Protein AF-A0A8D9B3U9-F1 (afdb_monomer_lite)

Structure (mmCIF, N/CA/C/O backbone):
data_AF-A0A8D9B3U9-F1
#
_entry.id   AF-A0A8D9B3U9-F1
#
loop_
_atom_site.group_PDB
_atom_site.id
_atom_site.type_symbol
_atom_site.label_atom_id
_atom_site.label_alt_id
_atom_site.label_comp_id
_atom_site.label_asym_id
_atom_site.label_entity_id
_atom_site.label_seq_id
_atom_site.pdbx_PDB_ins_code
_atom_site.Cartn_x
_atom_site.Cartn_y
_atom_site.Cartn_z
_atom_site.occupancy
_atom_site.B_iso_or_equiv
_atom_site.auth_seq_id
_atom_site.auth_comp_id
_atom_site.auth_asym_id
_atom_site.auth_atom_id
_atom_site.pdbx_PDB_model_num
ATOM 1 N N . MET A 1 1 ? 4.814 -30.589 93.649 1.00 54.88 1 MET A N 1
ATOM 2 C CA . MET A 1 1 ? 5.229 -30.894 92.267 1.00 54.88 1 MET A CA 1
ATOM 3 C C . MET A 1 1 ? 3.946 -31.074 91.483 1.00 54.88 1 MET A C 1
ATOM 5 O O . MET A 1 1 ? 3.444 -32.181 91.460 1.00 54.88 1 MET A O 1
ATOM 9 N N . ASP A 1 2 ? 3.404 -29.992 90.926 1.00 50.91 2 ASP A N 1
ATOM 10 C CA . ASP A 1 2 ? 2.323 -30.037 89.938 1.00 50.91 2 ASP A CA 1
ATOM 11 C C . ASP A 1 2 ? 2.730 -29.070 88.827 1.00 50.91 2 ASP A C 1
ATOM 13 O O . ASP A 1 2 ? 2.844 -27.862 89.032 1.00 50.91 2 ASP A O 1
ATOM 17 N N . THR A 1 3 ? 3.083 -29.631 87.677 1.00 52.62 3 THR A N 1
ATOM 18 C CA . THR A 1 3 ? 3.464 -28.905 86.466 1.00 52.62 3 THR A CA 1
ATOM 19 C C . THR A 1 3 ? 2.245 -28.179 85.906 1.00 52.62 3 THR A C 1
ATOM 21 O O . THR A 1 3 ? 1.350 -28.814 85.352 1.00 52.62 3 THR A O 1
ATOM 24 N N . GLN A 1 4 ? 2.216 -26.848 86.017 1.00 50.84 4 GLN A N 1
ATOM 25 C CA . GLN A 1 4 ? 1.339 -26.026 85.186 1.00 50.84 4 GLN A CA 1
ATOM 26 C C . GLN A 1 4 ? 1.828 -26.098 83.735 1.00 50.84 4 GLN A C 1
ATOM 28 O O . GLN A 1 4 ? 2.984 -25.801 83.438 1.00 50.84 4 GLN A O 1
ATOM 33 N N . ALA A 1 5 ? 0.941 -26.529 82.841 1.00 49.16 5 ALA A N 1
ATOM 34 C CA . ALA A 1 5 ? 1.159 -26.499 81.406 1.00 49.16 5 ALA A CA 1
ATOM 35 C C . ALA A 1 5 ? 1.261 -25.037 80.939 1.00 49.16 5 ALA A C 1
ATOM 37 O O . ALA A 1 5 ? 0.291 -24.285 81.019 1.00 49.16 5 ALA A O 1
ATOM 38 N N . ASN A 1 6 ? 2.438 -24.641 80.454 1.00 46.88 6 ASN A N 1
ATOM 39 C CA . ASN A 1 6 ? 2.626 -23.393 79.724 1.00 46.88 6 ASN A CA 1
ATOM 40 C C . ASN A 1 6 ? 1.873 -23.493 78.390 1.00 46.88 6 ASN A C 1
ATOM 42 O O . ASN A 1 6 ? 2.350 -24.132 77.455 1.00 46.88 6 ASN A O 1
ATOM 46 N N . THR A 1 7 ? 0.704 -22.865 78.285 1.00 56.44 7 THR A N 1
ATOM 47 C CA . THR A 1 7 ? 0.122 -22.525 76.983 1.00 56.44 7 THR A CA 1
ATOM 48 C C . THR A 1 7 ? 0.938 -21.389 76.384 1.00 56.44 7 THR A C 1
ATOM 50 O O . THR A 1 7 ? 0.799 -20.226 76.765 1.00 56.44 7 THR A O 1
ATOM 53 N N . GLU A 1 8 ? 1.834 -21.762 75.476 1.00 54.69 8 GLU A N 1
ATOM 54 C CA . GLU A 1 8 ? 2.467 -20.879 74.503 1.00 54.69 8 GLU A CA 1
ATOM 55 C C . GLU A 1 8 ? 1.394 -20.001 73.832 1.00 54.69 8 GLU A C 1
ATOM 57 O O . GLU A 1 8 ? 0.321 -20.480 73.465 1.00 54.69 8 GLU A O 1
ATOM 62 N N . GLY A 1 9 ? 1.654 -18.694 73.753 1.00 43.84 9 GLY A N 1
ATOM 63 C CA . GLY A 1 9 ? 0.662 -17.674 73.422 1.00 43.84 9 GLY A CA 1
ATOM 64 C C . GLY A 1 9 ? -0.058 -17.907 72.093 1.00 43.84 9 GLY A C 1
ATOM 65 O O . GLY A 1 9 ? 0.554 -17.921 71.026 1.00 43.84 9 GLY A O 1
ATOM 66 N N . GLU A 1 10 ? -1.384 -18.017 72.162 1.00 60.88 10 GLU A N 1
ATOM 67 C CA . GLU A 1 10 ? -2.267 -17.976 71.002 1.00 60.88 10 GLU A CA 1
ATOM 68 C C 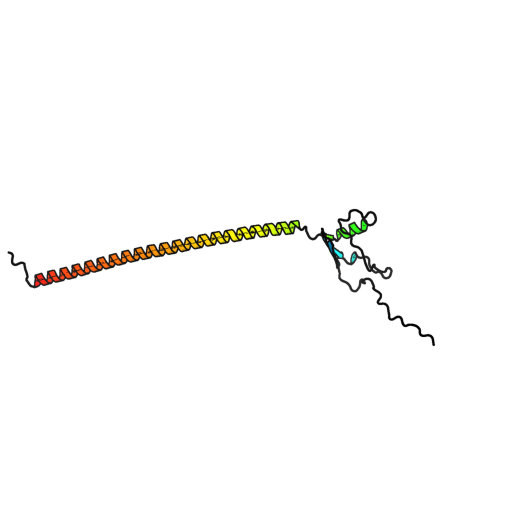. GLU A 1 10 ? -2.064 -16.655 70.240 1.00 60.88 10 GLU A C 1
ATOM 70 O O . GLU A 1 10 ? -2.298 -15.561 70.764 1.00 60.88 10 GLU A O 1
ATOM 75 N N . ASN A 1 11 ? -1.638 -16.748 68.978 1.00 64.88 11 ASN A N 1
ATOM 76 C CA . ASN A 1 11 ? -1.598 -15.614 68.057 1.00 64.88 11 ASN A CA 1
ATOM 77 C C . ASN A 1 11 ? -3.034 -15.143 67.763 1.00 64.88 11 ASN A C 1
ATOM 79 O O . ASN A 1 11 ? -3.674 -15.593 66.812 1.00 64.88 11 ASN A O 1
ATOM 83 N N . ASN A 1 12 ? -3.553 -14.239 68.594 1.00 69.38 12 ASN A N 1
ATOM 84 C CA . ASN A 1 12 ? -4.893 -13.680 68.446 1.00 69.38 12 ASN A CA 1
ATOM 85 C C . ASN A 1 12 ? -4.990 -12.799 67.189 1.00 69.38 12 ASN A C 1
ATOM 87 O O . ASN A 1 12 ? -4.369 -11.738 67.109 1.00 69.38 12 ASN A O 1
ATOM 91 N N . ILE A 1 13 ? -5.806 -13.213 66.214 1.00 64.75 13 ILE A N 1
ATOM 92 C CA . ILE A 1 13 ? -6.092 -12.436 64.998 1.00 64.75 13 ILE A CA 1
ATOM 93 C C . ILE A 1 13 ? -6.880 -11.176 65.388 1.00 64.75 13 ILE A C 1
ATOM 95 O O . ILE A 1 13 ? -8.021 -11.268 65.839 1.00 64.75 13 ILE A O 1
ATOM 99 N N . GLN A 1 14 ? -6.291 -9.994 65.190 1.00 66.62 14 GLN A N 1
ATOM 100 C CA . GLN A 1 14 ? -6.932 -8.699 65.444 1.00 66.62 14 GLN A CA 1
ATOM 101 C C . GLN A 1 14 ? -7.390 -8.037 64.130 1.00 66.62 14 GLN A C 1
ATOM 103 O O . GLN A 1 14 ? -6.689 -8.138 63.120 1.00 66.62 14 GLN A O 1
ATOM 108 N N . PRO A 1 15 ? -8.550 -7.351 64.107 1.00 70.12 15 PRO A N 1
ATOM 109 C CA . PRO A 1 15 ? -8.965 -6.542 62.963 1.00 70.12 15 PRO A CA 1
ATOM 110 C C . PRO A 1 15 ? -8.017 -5.349 62.773 1.00 70.12 15 PRO A C 1
ATOM 112 O O . PRO A 1 15 ? -7.417 -4.852 63.726 1.00 70.12 15 PRO A O 1
ATOM 115 N N . SER A 1 16 ? -7.896 -4.859 61.541 1.00 66.50 16 SER A N 1
ATOM 116 C CA . SER A 1 16 ? -6.953 -3.789 61.217 1.00 66.50 16 SER A CA 1
ATOM 117 C C . SER A 1 16 ? -7.300 -2.457 61.887 1.00 66.50 16 SER A C 1
ATOM 119 O O . SER A 1 16 ? -8.419 -1.953 61.755 1.00 66.50 16 SER A O 1
ATOM 121 N N . SER A 1 17 ? -6.314 -1.857 62.563 1.00 65.06 17 SER A N 1
ATOM 122 C CA . SER A 1 17 ? -6.451 -0.588 63.284 1.00 65.06 17 SER A CA 1
ATOM 123 C C . SER A 1 17 ? -6.363 0.633 62.364 1.00 65.06 17 SER A C 1
ATOM 125 O O . SER A 1 17 ? -5.778 0.594 61.281 1.00 65.06 17 SER A O 1
ATOM 127 N N . ASP A 1 18 ? -6.931 1.753 62.816 1.00 60.81 18 ASP A N 1
ATOM 128 C CA . ASP A 1 18 ? -6.983 3.014 62.060 1.00 60.81 18 ASP A CA 1
ATOM 129 C C . ASP A 1 18 ? -5.619 3.688 61.845 1.00 60.81 18 ASP A C 1
ATOM 131 O O . ASP A 1 18 ? -5.516 4.616 61.048 1.00 60.81 18 ASP A O 1
ATOM 135 N N . THR A 1 19 ? -4.570 3.222 62.523 1.00 59.94 19 THR A N 1
ATOM 136 C CA . THR A 1 19 ? -3.251 3.865 62.532 1.00 59.94 19 THR A CA 1
ATOM 137 C C . THR A 1 19 ? -2.273 3.318 61.494 1.00 59.94 19 THR A C 1
ATOM 139 O O . THR A 1 19 ? -1.282 3.987 61.229 1.00 59.94 19 THR A O 1
ATOM 142 N N . ASN A 1 20 ? -2.524 2.137 60.910 1.00 56.31 20 ASN A N 1
ATOM 143 C CA . ASN A 1 20 ? -1.500 1.395 60.158 1.00 56.31 20 ASN A CA 1
ATOM 144 C C . ASN A 1 20 ? -1.919 0.876 58.770 1.00 56.31 20 ASN A C 1
ATOM 146 O O . ASN A 1 20 ? -1.188 0.071 58.200 1.00 56.31 20 ASN A O 1
ATOM 150 N N . ASP A 1 21 ? -3.041 1.318 58.189 1.00 55.53 21 ASP A N 1
ATOM 151 C CA . ASP A 1 21 ? -3.567 0.672 56.978 1.00 55.53 21 ASP A CA 1
ATOM 152 C C . ASP A 1 21 ? -3.991 1.605 55.836 1.00 55.53 21 ASP A C 1
ATOM 154 O O . ASP A 1 21 ? -4.423 2.741 56.035 1.00 55.53 21 ASP A O 1
ATOM 158 N N . LYS A 1 22 ? -3.872 1.065 54.615 1.00 58.97 22 LYS A N 1
ATOM 159 C CA . LYS A 1 22 ? -4.149 1.694 53.311 1.00 58.97 22 LYS A CA 1
ATOM 160 C C . LYS A 1 22 ? -5.432 2.545 53.326 1.00 58.97 22 LYS A C 1
ATOM 162 O O . LYS A 1 22 ? -6.461 2.140 53.863 1.00 58.97 22 LYS A O 1
ATOM 167 N N . THR A 1 23 ? -5.394 3.701 52.654 1.00 66.00 23 THR A N 1
ATOM 168 C CA . THR A 1 23 ? -6.494 4.693 52.595 1.00 66.00 23 THR A CA 1
ATOM 169 C C . THR A 1 23 ? -7.812 4.136 52.036 1.00 66.00 23 THR A C 1
ATOM 171 O O . THR A 1 23 ? -8.894 4.661 52.321 1.00 66.00 23 THR A O 1
ATOM 174 N N . THR A 1 24 ? -7.739 3.051 51.262 1.00 68.44 24 THR A N 1
ATOM 175 C CA . THR A 1 24 ? -8.868 2.380 50.610 1.00 68.44 24 THR A CA 1
ATOM 176 C C . THR A 1 24 ? -8.748 0.860 50.742 1.00 68.44 24 THR A C 1
ATOM 178 O O . THR A 1 24 ? -7.669 0.286 50.593 1.00 68.44 24 THR A O 1
ATOM 181 N N . SER A 1 25 ? -9.873 0.195 51.014 1.00 70.44 25 SER A N 1
ATOM 182 C CA . SER A 1 25 ? -9.987 -1.265 50.981 1.00 70.44 25 SER A CA 1
ATOM 183 C C . SER A 1 25 ? -10.586 -1.681 49.644 1.00 70.44 25 SER A C 1
ATOM 185 O O . SER A 1 25 ? -11.689 -1.254 49.292 1.00 70.44 25 SER A O 1
ATOM 187 N N . THR A 1 26 ? -9.839 -2.494 48.899 1.00 75.25 26 THR A N 1
ATOM 188 C CA . THR A 1 26 ? -10.230 -2.976 47.574 1.00 75.25 26 THR A CA 1
ATOM 189 C C . THR A 1 26 ? -10.509 -4.469 47.631 1.00 75.25 26 THR A C 1
ATOM 191 O O . THR A 1 26 ? -9.655 -5.240 48.067 1.00 75.25 26 THR A O 1
ATOM 194 N N . ILE A 1 27 ? -11.692 -4.882 47.178 1.00 73.56 27 ILE A N 1
ATOM 195 C CA . ILE A 1 27 ? -12.107 -6.285 47.150 1.00 73.56 27 ILE A CA 1
ATOM 196 C C . ILE A 1 27 ? -12.531 -6.644 45.730 1.00 73.56 27 ILE A C 1
ATOM 198 O O . ILE A 1 27 ? -13.465 -6.058 45.182 1.00 73.56 27 ILE A O 1
ATOM 202 N N . TRP A 1 28 ? -11.850 -7.626 45.147 1.00 73.31 28 TRP A N 1
ATOM 203 C CA . TRP A 1 28 ? -12.163 -8.155 43.824 1.00 73.31 28 TRP A CA 1
ATOM 204 C C . TRP A 1 28 ? -13.263 -9.206 43.929 1.00 73.31 28 TRP A C 1
ATOM 206 O O . TRP A 1 28 ? -13.159 -10.141 44.721 1.00 73.31 28 TRP A O 1
ATOM 216 N N . ASN A 1 29 ? -14.308 -9.060 43.121 1.00 70.44 29 ASN A N 1
ATOM 217 C CA . ASN A 1 29 ? -15.357 -10.055 42.976 1.00 70.44 29 ASN A CA 1
ATOM 218 C C . ASN A 1 29 ? -15.327 -10.606 41.548 1.00 70.44 29 ASN A C 1
ATOM 220 O O . ASN A 1 29 ? -15.483 -9.859 40.579 1.00 70.44 29 ASN A O 1
ATOM 224 N N . ARG A 1 30 ? -15.108 -11.916 41.424 1.00 64.81 30 ARG A N 1
ATOM 225 C CA . ARG A 1 30 ? -15.139 -12.637 40.151 1.00 64.81 30 ARG A CA 1
ATOM 226 C C . ARG A 1 30 ? -16.132 -13.782 40.279 1.00 64.81 30 ARG A C 1
ATOM 228 O O . ARG A 1 30 ? -15.795 -14.846 40.789 1.00 64.81 30 ARG A O 1
ATOM 235 N N . SER A 1 31 ? -17.357 -13.545 39.829 1.00 63.03 31 SER A N 1
ATOM 236 C CA . SER A 1 31 ? -18.358 -14.586 39.614 1.00 63.03 31 SER A CA 1
ATOM 237 C C . SER A 1 31 ? -18.383 -14.955 38.125 1.00 63.03 31 SER A C 1
ATOM 239 O O . SER A 1 31 ? -17.928 -14.180 37.283 1.00 63.03 31 SER A O 1
ATOM 241 N N . GLY A 1 32 ? -18.918 -16.128 37.773 1.00 56.28 32 GLY A N 1
ATOM 242 C CA . GLY A 1 32 ? -19.005 -16.578 36.374 1.00 56.28 32 GLY A CA 1
ATOM 243 C C . GLY A 1 32 ? -19.769 -15.632 35.433 1.00 56.28 32 GLY A C 1
ATOM 244 O O . GLY A 1 32 ? -19.621 -15.748 34.223 1.00 56.28 32 GLY A O 1
ATOM 245 N N . TYR A 1 33 ? -20.542 -14.680 35.971 1.00 53.53 33 TYR A N 1
ATOM 246 C CA . TYR A 1 33 ? -21.368 -13.743 35.200 1.00 53.53 33 TYR A CA 1
ATOM 247 C C . TYR A 1 33 ? -21.029 -12.266 35.451 1.00 53.53 33 TYR A C 1
ATOM 249 O O . TYR A 1 33 ? -21.436 -11.400 34.676 1.00 53.53 33 TYR A O 1
ATOM 257 N N . THR A 1 34 ? -20.286 -11.954 36.517 1.00 59.41 34 THR A N 1
ATOM 258 C CA . THR A 1 34 ? -19.944 -10.583 36.911 1.00 59.41 34 THR A CA 1
ATOM 259 C C . THR A 1 34 ? -18.498 -10.512 37.404 1.00 59.41 34 THR A C 1
ATOM 261 O O . THR A 1 34 ? -18.094 -11.189 38.350 1.00 59.41 34 THR A O 1
ATOM 264 N N . SER A 1 35 ? -17.701 -9.658 36.767 1.00 64.56 35 SER A N 1
ATOM 265 C CA . SER A 1 35 ? -16.409 -9.216 37.290 1.00 64.56 35 SER A CA 1
ATOM 266 C C . SER A 1 35 ? -16.528 -7.766 37.732 1.00 64.56 35 SER A C 1
ATOM 268 O O . SER A 1 35 ? -16.963 -6.905 36.965 1.00 64.56 35 SER A O 1
ATOM 270 N N . GLY A 1 36 ? -16.146 -7.484 38.969 1.00 68.31 36 GLY A N 1
ATOM 271 C CA . GLY A 1 36 ? -16.195 -6.133 39.501 1.00 68.31 36 GLY A CA 1
ATOM 272 C C . GLY A 1 36 ? -15.345 -5.973 40.744 1.00 68.31 36 GLY A C 1
ATOM 273 O O . GLY A 1 36 ? -14.803 -6.932 41.295 1.00 68.31 36 GLY A O 1
ATOM 274 N N . MET A 1 37 ? -15.217 -4.731 41.173 1.00 77.50 37 MET A N 1
ATOM 275 C CA . MET A 1 37 ? -14.364 -4.360 42.287 1.00 77.50 37 MET A CA 1
ATOM 276 C C . MET A 1 37 ? -15.154 -3.485 43.249 1.00 77.50 37 MET A C 1
ATOM 278 O O . MET A 1 37 ? -15.753 -2.495 42.842 1.00 77.50 37 MET A O 1
ATOM 282 N N . PHE A 1 38 ? -15.137 -3.834 44.532 1.00 72.31 38 PHE A N 1
ATOM 283 C CA . PHE A 1 38 ? -15.608 -2.946 45.586 1.00 72.31 38 PHE A CA 1
ATOM 284 C C . PHE A 1 38 ? -14.429 -2.119 46.078 1.00 72.31 38 PHE A C 1
ATOM 286 O O . PHE A 1 38 ? -13.467 -2.682 46.602 1.00 72.31 38 PHE A O 1
ATOM 293 N N . SER A 1 39 ? -14.506 -0.799 45.929 1.00 76.81 39 SER A N 1
ATOM 294 C CA . SER A 1 39 ? -13.516 0.125 46.483 1.00 76.81 39 SER A CA 1
ATOM 295 C C . SER A 1 39 ? -14.174 0.975 47.559 1.00 76.81 39 SER A C 1
ATOM 297 O O . SER A 1 39 ? -14.976 1.862 47.266 1.00 76.81 39 SER A O 1
ATOM 299 N N . LYS A 1 40 ? -13.873 0.670 48.825 1.00 71.69 40 LYS A N 1
ATOM 300 C CA . LYS A 1 40 ? -14.431 1.393 49.972 1.00 71.69 40 LYS A CA 1
ATOM 301 C C . LYS A 1 40 ? -13.353 2.260 50.619 1.00 71.69 40 LYS A C 1
ATOM 303 O O . LYS A 1 40 ? -12.329 1.719 51.052 1.00 71.69 40 LYS A O 1
ATOM 308 N N . PRO A 1 41 ? -13.559 3.584 50.738 1.00 70.25 41 PRO A N 1
ATOM 309 C CA . PRO A 1 41 ? -12.656 4.424 51.512 1.00 70.25 41 PRO A CA 1
ATOM 310 C C . PRO A 1 41 ? -12.731 4.032 52.988 1.00 70.25 41 PRO A C 1
ATOM 312 O O . PRO A 1 41 ? -13.810 3.720 53.501 1.00 70.25 41 PRO A O 1
ATOM 315 N N . ARG A 1 42 ? -11.592 4.062 53.691 1.00 69.56 42 ARG A N 1
ATOM 316 C CA . ARG A 1 42 ? -11.527 3.621 55.093 1.00 69.56 42 ARG A CA 1
ATOM 317 C C . ARG A 1 42 ? -12.456 4.424 56.013 1.00 69.56 42 ARG A C 1
ATOM 319 O O . ARG A 1 42 ? -13.002 3.864 56.950 1.00 69.56 42 ARG A O 1
ATOM 326 N N . SER A 1 43 ? -12.760 5.679 55.674 1.00 66.75 43 SER A N 1
ATOM 327 C CA . SER A 1 43 ? -13.752 6.517 56.372 1.00 66.75 43 SER A CA 1
ATOM 328 C C . SER A 1 43 ? -15.180 5.946 56.395 1.00 66.75 43 SER A C 1
ATOM 330 O O . SER A 1 43 ? -15.981 6.345 57.240 1.00 66.75 43 SER A O 1
ATOM 332 N N . LYS A 1 44 ? -15.511 5.027 55.477 1.00 67.62 44 LYS A N 1
ATOM 333 C CA . LYS A 1 44 ? -16.814 4.346 55.378 1.00 67.62 44 LYS A CA 1
ATOM 334 C C . LYS A 1 44 ? -16.811 2.949 56.012 1.00 67.62 44 LYS A C 1
ATOM 336 O O . LYS A 1 44 ? -17.877 2.361 56.181 1.00 67.62 44 LYS A O 1
ATOM 341 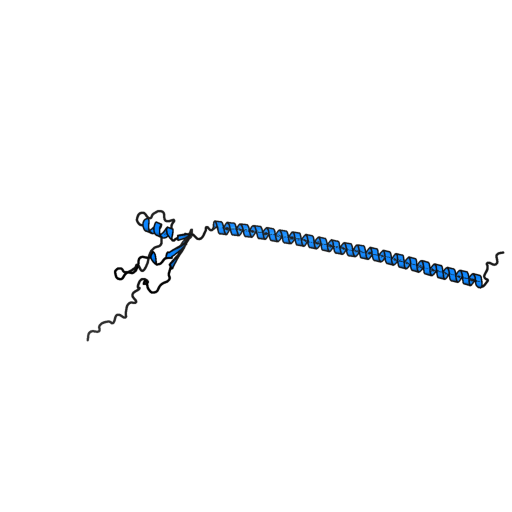N N . LEU A 1 45 ? -15.643 2.416 56.377 1.00 65.25 45 LEU A N 1
ATOM 342 C CA . LEU A 1 45 ? -15.514 1.217 57.202 1.00 65.25 45 LEU A CA 1
ATOM 343 C C . LEU A 1 45 ? -15.586 1.690 58.658 1.00 65.25 45 LEU A C 1
ATOM 345 O O . LEU A 1 45 ? -14.744 2.464 59.095 1.00 65.25 45 LEU A O 1
ATOM 349 N N . LEU A 1 46 ? -16.647 1.331 59.382 1.00 59.78 46 LEU A N 1
ATOM 350 C CA . LEU A 1 46 ? -16.877 1.834 60.740 1.00 59.78 46 LEU A CA 1
ATOM 351 C C . LEU A 1 46 ? -15.638 1.632 61.627 1.00 59.78 46 LEU A C 1
ATOM 353 O O . LEU A 1 46 ? -15.058 0.547 61.669 1.00 59.78 46 LEU A O 1
ATOM 357 N N . ARG A 1 47 ? -15.259 2.727 62.292 1.00 55.16 47 ARG A N 1
ATOM 358 C CA . ARG A 1 47 ? -14.016 2.920 63.046 1.00 55.16 47 ARG A CA 1
ATOM 359 C C . ARG A 1 47 ? -13.871 1.845 64.115 1.00 55.16 47 ARG A C 1
ATOM 361 O O . ARG A 1 47 ? -14.791 1.652 64.909 1.00 55.16 47 ARG A O 1
ATOM 368 N N . THR A 1 48 ? -12.700 1.226 64.207 1.00 51.75 48 THR A N 1
ATOM 369 C CA . THR A 1 48 ? -12.273 0.609 65.466 1.00 51.75 48 THR A CA 1
ATOM 370 C C . THR A 1 48 ? -12.033 1.746 66.458 1.00 51.75 48 THR A C 1
ATOM 372 O O . THR A 1 48 ? -10.935 2.287 66.548 1.00 51.75 48 THR A O 1
ATOM 375 N N . SER A 1 49 ? -13.078 2.202 67.147 1.00 52.38 49 SER A N 1
ATOM 376 C CA . SER A 1 49 ? -12.927 3.156 68.244 1.00 52.38 49 SER A CA 1
ATOM 377 C C . SER A 1 49 ? -12.431 2.420 69.488 1.00 52.38 49 SER A C 1
ATOM 379 O O . SER A 1 49 ? -12.647 1.220 69.640 1.00 52.38 49 SER A O 1
ATOM 381 N N . ARG A 1 50 ? -11.871 3.152 70.458 1.00 54.59 50 ARG A N 1
ATOM 382 C CA . ARG A 1 50 ? -11.599 2.637 71.819 1.00 54.59 50 ARG A CA 1
ATOM 383 C C . ARG A 1 50 ? -12.807 1.936 72.481 1.00 54.59 50 ARG A C 1
ATOM 385 O O . ARG A 1 50 ? -12.622 1.263 73.484 1.00 54.59 50 ARG A O 1
ATOM 392 N N . SER A 1 51 ? -14.018 2.109 71.940 1.00 55.72 51 SER A N 1
ATOM 393 C CA . SER A 1 51 ? -15.286 1.571 72.438 1.00 55.72 51 SER A CA 1
ATOM 394 C C . SER A 1 51 ? -15.886 0.420 71.613 1.00 55.72 51 SER A C 1
ATOM 396 O O . SER A 1 51 ? -16.922 -0.103 72.015 1.00 55.72 51 SER A O 1
ATOM 398 N N . SER A 1 52 ? -15.298 0.010 70.479 1.00 64.12 52 SER A N 1
ATOM 399 C CA . SER A 1 52 ? -15.825 -1.125 69.702 1.00 64.12 52 SER A CA 1
ATOM 400 C C . SER A 1 52 ? -14.758 -1.848 68.875 1.00 64.12 52 SER A C 1
ATOM 402 O O . SER A 1 52 ? -13.979 -1.234 68.145 1.00 64.12 52 SER A O 1
ATOM 404 N N . VAL A 1 53 ? -14.739 -3.180 68.983 1.00 65.00 53 VAL A N 1
ATOM 405 C CA . VAL A 1 53 ? -13.865 -4.052 68.187 1.00 65.00 53 VAL A CA 1
ATOM 406 C C . VAL A 1 53 ? -14.467 -4.210 66.788 1.00 65.00 53 VAL A C 1
ATOM 408 O O . VAL A 1 53 ? -15.644 -4.543 66.639 1.00 65.00 53 VAL A O 1
ATOM 411 N N . GLY A 1 54 ? -13.666 -3.948 65.753 1.00 65.75 54 GLY A N 1
ATOM 412 C CA . GLY A 1 54 ? -14.070 -4.098 64.352 1.00 65.75 54 GLY A CA 1
ATOM 413 C C . GLY A 1 54 ? -14.346 -5.557 63.973 1.00 65.75 54 GLY A C 1
ATOM 414 O O . GLY A 1 54 ? -13.967 -6.488 64.679 1.00 65.75 54 GLY A O 1
ATOM 415 N N . LYS A 1 55 ? -15.003 -5.782 62.829 1.00 70.38 55 LYS A N 1
ATOM 416 C CA . LYS A 1 55 ? -15.256 -7.145 62.333 1.00 70.38 55 LYS A CA 1
ATOM 417 C C . LYS A 1 55 ? -14.042 -7.658 61.544 1.00 70.38 55 LYS A C 1
ATOM 419 O O . LYS A 1 55 ? -13.666 -6.997 60.578 1.00 70.38 55 LYS A O 1
ATOM 424 N N . PRO A 1 56 ? -13.484 -8.840 61.870 1.00 65.56 56 PRO A N 1
ATOM 425 C CA . PRO A 1 56 ? -12.346 -9.407 61.140 1.00 65.56 56 PRO A CA 1
ATOM 426 C C . PRO A 1 56 ? -12.723 -9.915 59.738 1.00 65.56 56 PRO A C 1
ATOM 428 O O . PRO A 1 56 ? -11.871 -10.001 58.862 1.00 65.56 56 PRO A O 1
ATOM 431 N N . ALA A 1 57 ? -14.003 -10.220 59.497 1.00 69.44 57 ALA A N 1
ATOM 432 C CA . ALA A 1 57 ? -14.509 -10.646 58.197 1.00 69.44 57 ALA A CA 1
ATOM 433 C C . ALA A 1 57 ? -15.876 -10.016 57.895 1.00 69.44 57 ALA A C 1
ATOM 435 O O . ALA A 1 57 ? -16.706 -9.807 58.785 1.00 69.44 57 ALA A O 1
ATOM 436 N N . SER A 1 58 ? -16.135 -9.744 56.616 1.00 71.62 58 SER A N 1
ATOM 437 C CA . SER A 1 58 ? -17.448 -9.313 56.132 1.00 71.62 58 SER A CA 1
ATOM 438 C C . SER A 1 58 ? -17.782 -9.988 54.804 1.00 71.62 58 SER A C 1
ATOM 440 O O . SER A 1 58 ? -16.901 -10.248 53.988 1.00 71.62 58 SER A O 1
ATOM 442 N N . ARG A 1 59 ? -19.066 -10.296 54.592 1.00 71.12 59 ARG A N 1
ATOM 443 C CA . ARG A 1 59 ? -19.560 -10.842 53.323 1.00 71.12 59 ARG A CA 1
ATOM 444 C C . ARG A 1 59 ? -19.944 -9.688 52.399 1.00 71.12 59 ARG A C 1
ATOM 446 O O . ARG A 1 59 ? -20.793 -8.875 52.768 1.00 71.12 59 ARG A O 1
ATOM 453 N N . ASN A 1 60 ? -19.345 -9.644 51.211 1.00 68.88 60 ASN A N 1
ATOM 454 C CA . ASN A 1 60 ? -19.801 -8.775 50.127 1.00 68.88 60 ASN A CA 1
ATOM 455 C C . ASN A 1 60 ? -20.840 -9.529 49.297 1.00 68.88 60 ASN A C 1
ATOM 457 O O . ASN A 1 60 ? -20.653 -10.708 48.987 1.00 68.88 60 ASN A O 1
ATOM 461 N N . TYR A 1 61 ? -21.954 -8.872 49.007 1.00 68.94 61 TYR A N 1
ATOM 462 C CA . TYR A 1 61 ? -23.042 -9.424 48.215 1.00 68.94 61 TYR A CA 1
ATOM 463 C C . TYR A 1 61 ? -22.903 -8.931 46.779 1.00 68.94 61 TYR A C 1
ATOM 465 O O . TYR A 1 61 ? -22.539 -7.782 46.541 1.00 68.94 61 TYR A O 1
ATOM 473 N N . ASP A 1 62 ? -23.167 -9.816 45.821 1.00 65.19 62 ASP A N 1
ATOM 474 C CA . ASP A 1 62 ? -23.283 -9.408 44.426 1.00 65.19 62 ASP A CA 1
ATOM 475 C C . ASP A 1 62 ? -24.533 -8.530 44.276 1.00 65.19 62 ASP A C 1
ATOM 477 O O . ASP A 1 62 ? -25.610 -8.898 44.752 1.00 65.19 62 ASP A O 1
ATOM 481 N N . VAL A 1 63 ? -24.388 -7.397 43.595 1.00 62.53 63 VAL A N 1
ATOM 482 C CA . VAL A 1 63 ? -25.453 -6.448 43.234 1.00 62.53 63 VAL A CA 1
ATOM 483 C C . VAL A 1 63 ? -26.643 -7.157 42.563 1.00 62.53 63 VAL A C 1
ATOM 485 O O . VAL A 1 63 ? -27.785 -6.727 42.673 1.00 62.53 63 VAL A O 1
ATOM 488 N N . GLN A 1 64 ? -26.420 -8.306 41.913 1.00 62.97 64 GLN A N 1
ATOM 489 C CA . GLN A 1 64 ? -27.487 -9.081 41.266 1.00 62.97 64 GLN A CA 1
ATOM 490 C C . GLN A 1 64 ? -28.252 -10.053 42.184 1.00 62.97 64 GLN A C 1
ATOM 492 O O . GLN A 1 64 ? -29.146 -10.768 41.722 1.00 62.97 64 GLN A O 1
ATOM 497 N N . SER A 1 65 ? -27.940 -10.112 43.481 1.00 63.94 65 SER A N 1
ATOM 498 C CA . SER A 1 65 ? -28.597 -11.033 44.416 1.00 63.94 65 SER A CA 1
ATOM 499 C C . SER A 1 65 ? -29.996 -10.544 44.838 1.00 63.94 65 SER A C 1
ATOM 501 O O . SER A 1 65 ? -30.182 -9.858 45.837 1.00 63.94 65 SER A O 1
ATOM 503 N N . LYS A 1 66 ? -31.022 -10.945 44.074 1.00 59.50 66 LYS A N 1
ATOM 504 C CA . LYS A 1 66 ? -32.414 -10.451 44.189 1.00 59.50 66 LYS A CA 1
ATOM 505 C C . LYS A 1 66 ? -33.194 -10.861 45.459 1.00 59.50 66 LYS A C 1
ATOM 507 O O . LYS A 1 66 ? -34.276 -10.333 45.683 1.00 59.50 66 LYS A O 1
ATOM 512 N N . ASN A 1 67 ? -32.665 -11.744 46.315 1.00 61.56 67 ASN A N 1
ATOM 513 C CA . ASN A 1 67 ? -33.405 -12.348 47.443 1.00 61.56 67 ASN A CA 1
ATOM 514 C C . ASN A 1 67 ? -32.832 -12.006 48.837 1.00 61.56 67 ASN A C 1
ATOM 516 O O . ASN A 1 67 ? -32.685 -12.882 49.690 1.00 61.56 67 ASN A O 1
ATOM 520 N N . LEU A 1 68 ? -32.490 -10.740 49.101 1.00 63.62 68 LEU A N 1
ATOM 521 C CA . LEU A 1 68 ? -31.907 -10.302 50.382 1.00 63.62 68 LEU A CA 1
ATOM 522 C C . LEU A 1 68 ? -32.849 -9.392 51.192 1.00 63.62 68 LEU A C 1
ATOM 524 O O . LEU A 1 68 ? -32.531 -8.237 51.465 1.00 63.62 68 LEU A O 1
ATOM 528 N N . SER A 1 69 ? -33.996 -9.913 51.645 1.00 59.22 69 SER A N 1
ATOM 529 C CA . SER A 1 69 ? -34.993 -9.111 52.387 1.00 59.22 69 SER A CA 1
ATOM 530 C C . SER A 1 69 ? -34.496 -8.548 53.728 1.00 59.22 69 SER A C 1
ATOM 532 O O . SER A 1 69 ? -34.974 -7.509 54.164 1.00 59.22 69 SER A O 1
ATOM 534 N N . LYS A 1 70 ? -33.507 -9.187 54.373 1.00 58.22 70 LYS A N 1
ATOM 535 C CA . LYS A 1 70 ? -32.945 -8.755 55.673 1.00 58.22 70 LYS A CA 1
ATOM 536 C C . LYS A 1 70 ? -31.629 -7.971 55.569 1.00 58.22 70 LYS A C 1
ATOM 538 O O . LYS A 1 70 ? -31.007 -7.702 56.592 1.00 58.22 70 LYS A O 1
ATOM 543 N N . LYS A 1 71 ? -31.141 -7.686 54.354 1.00 67.50 71 LYS A N 1
ATOM 544 C CA . LYS A 1 71 ? -29.806 -7.086 54.122 1.00 67.50 71 LYS A CA 1
ATOM 545 C C . LYS A 1 71 ? -29.787 -6.046 52.996 1.00 67.50 71 LYS A C 1
ATOM 547 O O . LYS A 1 71 ? -28.720 -5.763 52.457 1.00 67.50 71 LYS A O 1
ATOM 552 N N . LYS A 1 72 ? -30.951 -5.481 52.664 1.00 66.12 72 LYS A N 1
ATOM 553 C CA . LYS A 1 72 ? -31.119 -4.491 51.593 1.00 66.12 72 LYS A CA 1
ATOM 554 C C . LYS A 1 72 ? -30.219 -3.266 51.798 1.00 66.12 72 LYS A C 1
ATOM 556 O O . LYS A 1 72 ? -29.477 -2.918 50.892 1.00 66.12 72 LYS A O 1
ATOM 561 N N . ASP A 1 73 ? -30.163 -2.738 53.018 1.00 68.75 73 ASP A N 1
ATOM 562 C CA . ASP A 1 73 ? -29.344 -1.563 53.357 1.00 68.75 73 ASP A CA 1
ATOM 563 C C . ASP A 1 73 ? -27.836 -1.820 53.174 1.00 68.75 73 ASP A C 1
ATOM 565 O O . ASP A 1 73 ? -27.068 -0.934 52.803 1.00 68.75 73 ASP A O 1
ATOM 569 N N . VAL A 1 74 ? -27.390 -3.062 53.408 1.00 69.81 74 VAL A N 1
ATOM 570 C CA . VAL A 1 74 ? -25.987 -3.463 53.213 1.00 69.81 74 VAL A CA 1
ATOM 571 C C . VAL A 1 74 ? -25.662 -3.613 51.730 1.00 69.81 74 VAL A C 1
ATOM 573 O O . VAL A 1 74 ? -24.549 -3.280 51.329 1.00 69.81 74 VAL A O 1
ATOM 576 N N . LEU A 1 75 ? -26.610 -4.112 50.932 1.00 69.56 75 LEU A N 1
ATOM 577 C CA . LEU A 1 75 ? -26.477 -4.219 49.480 1.00 69.56 75 LEU A CA 1
ATOM 578 C C . LEU A 1 75 ? -26.406 -2.825 48.847 1.00 69.56 75 LEU A C 1
ATOM 580 O O . LEU A 1 75 ? -25.469 -2.554 48.110 1.00 69.56 75 LEU A O 1
ATOM 584 N N . GLU A 1 76 ? -27.317 -1.925 49.213 1.00 69.75 76 GLU A N 1
ATOM 585 C CA . GLU A 1 76 ? -27.375 -0.553 48.695 1.00 69.75 76 GLU A CA 1
ATOM 586 C C . GLU A 1 76 ? -26.086 0.225 49.004 1.00 69.75 76 GLU A C 1
ATOM 588 O O . GLU A 1 76 ? -25.501 0.873 48.135 1.00 69.75 76 GLU A O 1
ATOM 593 N N . LEU A 1 77 ? -25.556 0.079 50.222 1.00 68.31 77 LEU A N 1
ATOM 594 C CA . LEU A 1 77 ? -24.277 0.683 50.599 1.00 68.31 77 LEU A CA 1
ATOM 595 C C . LEU A 1 77 ? -23.072 0.022 49.902 1.00 68.31 77 LEU A C 1
ATOM 597 O O . LEU A 1 77 ? -22.034 0.653 49.714 1.00 68.31 77 LEU A O 1
ATOM 601 N N . GLN A 1 78 ? -23.171 -1.255 49.529 1.00 71.56 78 GLN A N 1
ATOM 602 C CA . GLN A 1 78 ? -22.139 -1.953 48.756 1.00 71.56 78 GLN A CA 1
ATOM 603 C C . GLN A 1 78 ? -22.178 -1.577 47.269 1.00 71.56 78 GLN A C 1
ATOM 605 O O . GLN A 1 78 ? -21.114 -1.402 46.677 1.00 71.56 78 GLN A O 1
ATOM 610 N N . GLU A 1 79 ? -23.367 -1.391 46.698 1.00 69.25 79 GLU A N 1
ATOM 611 C CA . GLU A 1 79 ? -23.603 -0.962 45.316 1.00 69.25 79 GLU A CA 1
ATOM 612 C C . GLU A 1 79 ? -22.969 0.393 45.009 1.00 69.25 79 GLU A C 1
ATOM 614 O O . GLU A 1 79 ? -22.292 0.528 43.994 1.00 69.25 79 GLU A O 1
ATOM 619 N N . GLN A 1 80 ? -23.087 1.367 45.918 1.00 70.56 80 GLN A N 1
ATOM 620 C CA . GLN A 1 80 ? -22.472 2.697 45.764 1.00 70.56 80 GLN A CA 1
ATOM 621 C C . GLN A 1 80 ? -20.947 2.654 45.576 1.00 70.56 80 GLN A C 1
ATOM 623 O O . GLN A 1 80 ? -20.350 3.588 45.044 1.00 70.56 80 GLN A O 1
ATOM 628 N N . HIS A 1 81 ? -20.309 1.577 46.032 1.00 68.88 81 HIS A N 1
ATOM 629 C CA . HIS A 1 81 ? -18.863 1.378 45.980 1.00 68.88 81 HIS A CA 1
ATOM 630 C C . HIS A 1 81 ? -18.446 0.272 45.002 1.00 68.88 81 HIS A C 1
ATOM 632 O O . HIS A 1 81 ? -17.264 -0.078 44.946 1.00 68.88 81 HIS A O 1
ATOM 638 N N . PHE A 1 82 ? -19.398 -0.292 44.255 1.00 69.50 82 PHE A N 1
ATOM 639 C CA . PHE A 1 82 ? -19.153 -1.333 43.270 1.00 69.50 82 PHE A CA 1
ATOM 640 C C . PHE A 1 82 ? -18.851 -0.720 41.903 1.00 69.50 82 PHE A C 1
ATOM 642 O O . PHE A 1 82 ? -19.710 -0.130 41.253 1.00 69.50 82 PHE A O 1
ATOM 649 N N . LEU A 1 83 ? -17.622 -0.912 41.435 1.00 62.38 83 LEU A N 1
ATOM 650 C CA . LEU A 1 83 ? -17.233 -0.634 40.061 1.00 62.38 83 LEU A CA 1
ATOM 651 C C . LEU A 1 83 ? -17.431 -1.904 39.237 1.00 62.38 83 LEU A C 1
ATOM 653 O O . LEU A 1 83 ? -16.697 -2.888 39.385 1.00 62.38 83 LEU A O 1
ATOM 657 N N . LYS A 1 84 ? -18.432 -1.873 38.356 1.00 63.12 84 LYS A N 1
ATOM 658 C CA . LYS A 1 84 ? -18.628 -2.906 37.340 1.00 63.12 84 LYS A CA 1
ATOM 659 C C . LYS A 1 84 ? -17.524 -2.752 36.294 1.00 63.12 84 LYS A C 1
ATOM 661 O O . LYS A 1 84 ? -17.452 -1.718 35.635 1.00 63.12 84 LYS A O 1
ATOM 666 N N . LEU A 1 85 ? -16.672 -3.764 36.138 1.00 59.06 85 LEU A N 1
ATOM 667 C CA . LEU A 1 85 ? -15.771 -3.819 34.986 1.00 59.06 85 LEU A CA 1
ATOM 668 C C . LEU A 1 85 ? -16.666 -4.055 33.766 1.00 59.06 85 LEU A C 1
ATOM 670 O O . LEU A 1 85 ? -17.537 -4.929 33.807 1.00 59.06 85 LEU A O 1
ATOM 674 N N . SER A 1 86 ? -16.562 -3.179 32.768 1.00 56.97 86 SER A N 1
ATOM 675 C CA . SER A 1 86 ? -17.561 -3.067 31.712 1.00 56.97 86 SER A CA 1
ATOM 676 C C . SER A 1 86 ? -17.741 -4.376 30.939 1.00 56.97 86 SER A C 1
ATOM 678 O O . SER A 1 86 ? -16.888 -5.264 30.934 1.00 56.97 86 SER A O 1
ATOM 680 N N . SER A 1 87 ? -18.951 -4.550 30.407 1.00 59.88 87 SER A N 1
ATOM 681 C CA . SER A 1 87 ? -19.467 -5.847 29.970 1.00 59.88 87 SER A CA 1
ATOM 682 C C . SER A 1 87 ? -18.587 -6.483 28.895 1.00 59.88 87 SER A C 1
ATOM 684 O O . SER A 1 87 ? -18.112 -5.788 28.001 1.00 59.88 87 SER A O 1
ATOM 686 N N . ASN A 1 88 ? -18.444 -7.811 28.922 1.00 65.00 88 ASN A N 1
ATOM 687 C CA . ASN A 1 88 ? -17.760 -8.585 27.877 1.00 65.00 88 ASN A CA 1
ATOM 688 C C . ASN A 1 88 ? -18.159 -8.173 26.438 1.00 65.00 88 ASN A C 1
ATOM 690 O O . ASN A 1 88 ? -17.350 -8.313 25.531 1.00 65.00 88 ASN A O 1
ATOM 694 N N . GLN A 1 89 ? -19.353 -7.598 26.239 1.00 67.94 89 GLN A N 1
ATOM 695 C CA . GLN A 1 89 ? -19.846 -7.074 24.961 1.00 67.94 89 GLN A CA 1
ATOM 696 C C . GLN A 1 89 ? -19.049 -5.874 24.419 1.00 67.94 89 GLN A C 1
ATOM 698 O O . GLN A 1 89 ? -18.903 -5.737 23.209 1.00 67.94 89 GLN A O 1
ATOM 703 N N . GLU A 1 90 ? -18.518 -4.997 25.275 1.00 68.81 90 GLU A N 1
ATOM 704 C CA . GLU A 1 90 ? -17.687 -3.865 24.829 1.00 68.81 90 GLU A CA 1
ATOM 705 C C . GLU A 1 90 ? -16.311 -4.342 24.366 1.00 68.81 90 GLU A C 1
ATOM 707 O O . GLU A 1 90 ? -15.794 -3.871 23.352 1.00 68.81 90 GLU A O 1
ATOM 712 N N . ILE A 1 91 ? -15.756 -5.328 25.074 1.00 69.44 91 ILE A N 1
ATOM 713 C CA . ILE A 1 91 ? -14.497 -5.986 24.715 1.00 69.44 91 ILE A CA 1
ATOM 714 C C . ILE A 1 91 ? -14.671 -6.758 23.404 1.00 69.44 91 ILE A C 1
ATOM 716 O O . ILE A 1 91 ? -13.841 -6.644 22.507 1.00 69.44 91 I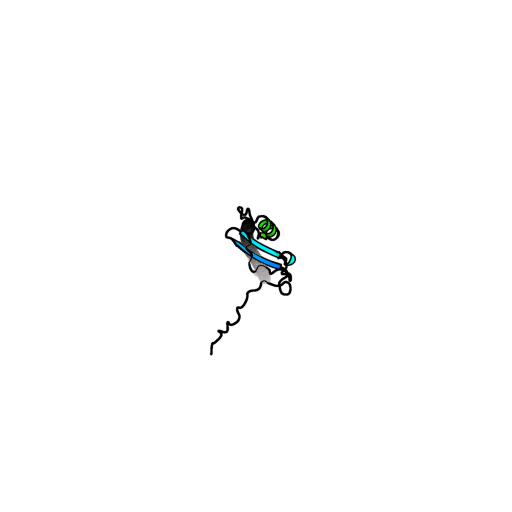LE A O 1
ATOM 720 N N . GLU A 1 92 ? -15.774 -7.490 23.258 1.00 75.88 92 GLU A N 1
ATOM 721 C CA . GLU A 1 92 ? -16.113 -8.224 22.040 1.00 75.88 92 GLU A CA 1
ATOM 722 C C . GLU A 1 92 ? -16.329 -7.284 20.847 1.00 75.88 92 GLU A C 1
ATOM 724 O O . GLU A 1 92 ? -15.776 -7.510 19.772 1.00 75.88 92 GLU A O 1
ATOM 729 N N . LYS A 1 93 ? -17.037 -6.164 21.038 1.00 80.06 93 LYS A N 1
ATOM 730 C CA . LYS A 1 93 ? -17.213 -5.138 20.001 1.00 80.06 93 LYS A CA 1
ATOM 731 C C . LYS A 1 93 ? -15.883 -4.509 19.585 1.00 80.06 93 LYS A C 1
ATOM 733 O O . LYS A 1 93 ? -15.640 -4.337 18.391 1.00 80.06 93 LYS A O 1
ATOM 738 N N . ALA A 1 94 ? -15.017 -4.179 20.543 1.00 74.44 94 ALA A N 1
ATOM 739 C CA . ALA A 1 94 ? -13.686 -3.646 20.258 1.00 74.44 94 ALA A CA 1
ATOM 740 C C . ALA A 1 94 ? -12.811 -4.670 19.517 1.00 74.44 94 ALA A C 1
ATOM 742 O O . ALA A 1 94 ? -12.104 -4.313 18.576 1.00 74.44 94 ALA A O 1
ATOM 743 N N . TYR A 1 95 ? -12.902 -5.946 19.896 1.00 84.38 95 TYR A N 1
ATOM 744 C CA . TYR A 1 95 ? -12.203 -7.042 19.233 1.00 84.38 95 TYR A CA 1
ATOM 745 C C . TYR A 1 95 ? -12.671 -7.234 17.784 1.00 84.38 95 TYR A C 1
ATOM 747 O O . TYR A 1 95 ? -11.840 -7.311 16.879 1.00 84.38 95 TYR A O 1
ATOM 755 N N . LEU A 1 96 ? -13.986 -7.246 17.543 1.00 88.56 96 LEU A N 1
ATOM 756 C CA . LEU A 1 96 ? -14.557 -7.345 16.198 1.00 88.56 96 LEU A CA 1
ATOM 757 C C . LEU A 1 96 ? -14.146 -6.156 15.323 1.00 88.56 96 LEU A C 1
ATOM 759 O O . LEU A 1 96 ? -13.731 -6.350 14.183 1.00 88.56 96 LEU A O 1
ATOM 763 N N . LEU A 1 97 ? -14.179 -4.938 15.872 1.00 89.88 97 LEU A N 1
ATOM 764 C CA . LEU A 1 97 ? -13.736 -3.741 15.159 1.00 89.88 97 LEU A CA 1
ATOM 765 C C . LEU A 1 97 ? -12.243 -3.809 14.801 1.00 89.88 97 LEU A C 1
ATOM 767 O O . LEU A 1 97 ? -11.858 -3.454 13.690 1.00 89.88 97 LEU A O 1
ATOM 771 N N . ALA A 1 98 ? -11.399 -4.283 15.720 1.00 85.31 98 ALA A N 1
ATOM 772 C CA . ALA A 1 98 ? -9.971 -4.451 15.469 1.00 85.31 98 ALA A CA 1
ATOM 773 C C . ALA A 1 98 ? -9.686 -5.534 14.418 1.00 85.31 98 ALA A C 1
ATOM 775 O O . ALA A 1 98 ? -8.734 -5.402 13.651 1.00 85.31 98 ALA A O 1
ATOM 776 N N . LYS A 1 99 ? -10.496 -6.597 14.372 1.00 93.44 99 LYS A N 1
ATOM 777 C CA . LYS A 1 99 ? -10.376 -7.650 13.362 1.00 93.44 99 LYS A CA 1
ATOM 778 C C . LYS A 1 99 ? -10.682 -7.119 11.959 1.00 93.44 99 LYS A C 1
ATOM 780 O O . LYS A 1 99 ? -9.862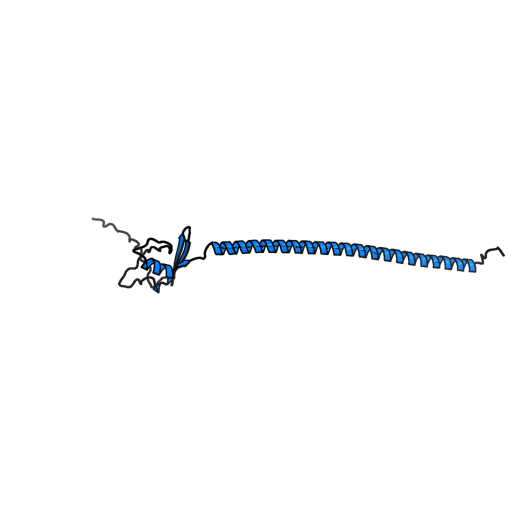 -7.321 11.073 1.00 93.44 99 LYS A O 1
ATOM 785 N N . ILE A 1 100 ? -11.794 -6.397 11.792 1.00 90.00 100 ILE A N 1
ATOM 786 C CA . ILE A 1 100 ? -12.186 -5.794 10.505 1.00 90.00 100 ILE A CA 1
ATOM 787 C C . ILE A 1 100 ? -11.095 -4.847 10.002 1.00 90.00 100 ILE A C 1
ATOM 789 O O . ILE A 1 100 ? -10.639 -4.992 8.875 1.00 90.00 100 ILE A O 1
ATOM 793 N N . LYS A 1 101 ? -10.593 -3.953 10.866 1.00 92.62 101 LYS A N 1
ATOM 794 C CA . LYS A 1 101 ? -9.526 -3.018 10.482 1.00 92.62 101 LYS A CA 1
ATOM 795 C C . LYS A 1 101 ? -8.258 -3.717 9.994 1.00 92.62 101 LYS A C 1
ATOM 797 O O . LYS A 1 101 ? -7.679 -3.294 9.008 1.00 92.62 101 LYS A O 1
ATOM 802 N N . ARG A 1 102 ? -7.842 -4.817 10.634 1.00 88.94 102 ARG A N 1
ATOM 803 C CA . ARG A 1 102 ? -6.677 -5.584 10.154 1.00 88.94 102 ARG A CA 1
ATOM 804 C C . ARG A 1 102 ? -6.920 -6.227 8.793 1.00 88.94 102 ARG A C 1
ATOM 806 O O . ARG A 1 102 ? -5.985 -6.337 8.011 1.00 88.94 102 ARG A O 1
ATOM 813 N N . GLU A 1 103 ? -8.134 -6.706 8.538 1.00 93.12 103 GLU A N 1
ATOM 814 C CA . GLU A 1 103 ? -8.492 -7.279 7.236 1.00 93.12 103 GLU A CA 1
ATOM 815 C C . GLU A 1 103 ? -8.496 -6.195 6.142 1.00 93.12 103 GLU A C 1
ATOM 817 O O . GLU A 1 103 ? -7.992 -6.442 5.047 1.00 93.12 103 GLU A O 1
ATOM 822 N N . GLU A 1 104 ? -8.964 -4.983 6.456 1.00 92.88 104 GLU A N 1
ATOM 823 C CA . GLU A 1 104 ? -8.882 -3.807 5.575 1.00 92.88 104 GLU A CA 1
ATOM 824 C C . GLU A 1 104 ? -7.423 -3.400 5.301 1.00 92.88 104 GLU A C 1
ATOM 826 O O . GLU A 1 104 ? -7.035 -3.290 4.139 1.00 92.88 104 GLU A O 1
ATOM 831 N N . ASP A 1 105 ? -6.589 -3.283 6.341 1.00 92.00 105 ASP A N 1
ATOM 832 C CA . ASP A 1 105 ? -5.166 -2.937 6.213 1.00 92.00 105 ASP A CA 1
ATOM 833 C C . ASP A 1 105 ? -4.416 -3.944 5.317 1.00 92.00 105 ASP A C 1
ATOM 835 O O . ASP A 1 105 ? -3.642 -3.562 4.435 1.00 92.00 105 ASP A O 1
ATOM 839 N N . LEU A 1 106 ? -4.661 -5.248 5.506 1.00 93.06 106 LEU A N 1
ATOM 840 C CA . LEU A 1 106 ? -4.074 -6.300 4.669 1.00 93.06 106 LEU A CA 1
ATOM 841 C C . LEU A 1 106 ? -4.512 -6.163 3.207 1.00 93.06 106 LEU A C 1
ATOM 843 O O . LEU A 1 106 ? -3.689 -6.295 2.298 1.00 93.06 106 LEU A O 1
ATOM 847 N N . HIS A 1 107 ? -5.789 -5.857 2.970 1.00 93.50 107 HIS A N 1
ATOM 848 C CA . HIS A 1 107 ? -6.291 -5.650 1.619 1.00 93.50 107 HIS A CA 1
ATOM 849 C C . HIS A 1 107 ? -5.642 -4.431 0.943 1.00 93.50 107 HIS A C 1
ATOM 851 O O . HIS A 1 107 ? -5.239 -4.516 -0.222 1.00 93.50 107 HIS A O 1
ATOM 857 N N . GLU A 1 108 ? -5.495 -3.315 1.658 1.00 91.56 108 GLU A N 1
ATOM 858 C CA . GLU A 1 108 ? -4.833 -2.115 1.142 1.00 91.56 108 GLU A CA 1
ATOM 859 C C . GLU A 1 108 ? -3.362 -2.376 0.796 1.00 91.56 108 GLU A C 1
ATOM 861 O O . GLU A 1 108 ? -2.894 -1.965 -0.274 1.00 91.56 108 GLU A O 1
ATOM 866 N N . MET A 1 109 ? -2.646 -3.124 1.646 1.00 90.06 109 MET A N 1
ATOM 867 C CA . MET A 1 109 ? -1.268 -3.543 1.377 1.00 90.06 109 MET A CA 1
ATOM 868 C C . MET A 1 10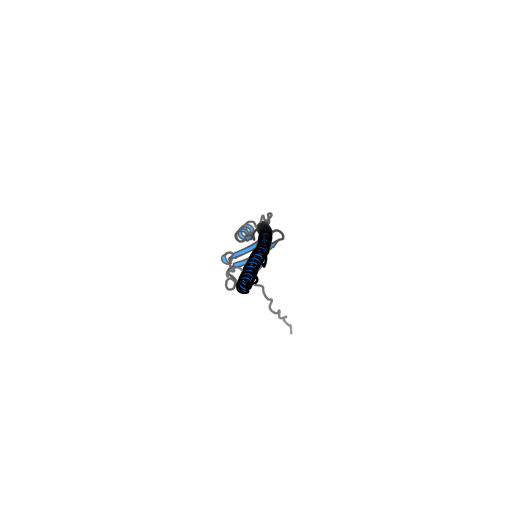9 ? -1.164 -4.393 0.105 1.00 90.06 109 MET A C 1
ATOM 870 O O . MET A 1 109 ? -0.284 -4.151 -0.728 1.00 90.06 109 MET A O 1
ATOM 874 N N . ASP A 1 110 ? -2.082 -5.340 -0.097 1.00 93.62 110 ASP A N 1
ATOM 875 C CA . ASP A 1 110 ? -2.113 -6.177 -1.299 1.00 93.62 110 ASP A CA 1
ATOM 876 C C . ASP A 1 110 ? -2.360 -5.352 -2.571 1.00 93.62 110 ASP A C 1
ATOM 878 O O . ASP A 1 110 ? -1.695 -5.556 -3.594 1.00 93.62 110 ASP A O 1
ATOM 882 N N . VAL A 1 111 ? -3.282 -4.384 -2.522 1.00 93.19 111 VAL A N 1
ATOM 883 C CA . VAL A 1 111 ? -3.573 -3.489 -3.655 1.00 93.19 111 VAL A CA 1
ATOM 884 C C . VAL A 1 111 ? -2.373 -2.599 -3.974 1.00 93.19 111 VAL A C 1
ATOM 886 O O . VAL A 1 111 ? -2.014 -2.449 -5.146 1.00 93.19 111 VAL A O 1
ATOM 889 N N . ALA A 1 112 ? -1.728 -2.024 -2.958 1.00 92.06 112 ALA A N 1
ATOM 890 C CA . ALA A 1 112 ? -0.535 -1.203 -3.139 1.00 92.06 112 ALA A CA 1
ATOM 891 C C . ALA A 1 112 ? 0.628 -2.013 -3.736 1.00 92.06 112 ALA A C 1
ATOM 893 O O . ALA A 1 112 ? 1.293 -1.548 -4.664 1.00 92.06 112 ALA A O 1
ATOM 894 N N . SER A 1 113 ? 0.827 -3.247 -3.264 1.00 93.19 113 SER A N 1
ATOM 895 C CA . SER A 1 113 ? 1.856 -4.163 -3.767 1.00 93.19 113 SER A CA 1
ATOM 896 C C . SER A 1 113 ? 1.650 -4.507 -5.246 1.00 93.19 113 SER A C 1
ATOM 898 O O . SER A 1 113 ? 2.590 -4.415 -6.042 1.00 93.19 113 SER A O 1
ATOM 900 N N . ARG A 1 114 ? 0.407 -4.813 -5.652 1.00 93.06 114 ARG A N 1
ATOM 901 C CA . ARG A 1 114 ? 0.065 -5.062 -7.064 1.00 93.06 114 ARG A CA 1
ATOM 902 C C . ARG A 1 114 ? 0.321 -3.834 -7.933 1.00 93.06 114 ARG A C 1
ATOM 904 O O . ARG A 1 114 ? 1.053 -3.939 -8.910 1.00 93.06 114 ARG A O 1
ATOM 911 N N . LYS A 1 115 ? -0.156 -2.654 -7.523 1.00 94.19 115 LYS A N 1
ATOM 912 C CA . LYS A 1 115 ? 0.095 -1.397 -8.255 1.00 94.19 115 LYS A CA 1
ATOM 913 C C . LYS A 1 115 ? 1.589 -1.089 -8.402 1.00 94.19 115 LYS A C 1
ATOM 915 O O . LYS A 1 115 ? 2.023 -0.630 -9.455 1.00 94.19 115 LYS A O 1
ATOM 920 N N . ALA A 1 116 ? 2.388 -1.342 -7.365 1.00 93.56 116 ALA A N 1
ATOM 921 C CA . ALA A 1 116 ? 3.835 -1.144 -7.415 1.00 93.56 116 ALA A CA 1
ATOM 922 C C . ALA A 1 116 ? 4.532 -2.142 -8.352 1.00 93.56 116 ALA A C 1
ATOM 924 O O . ALA A 1 116 ? 5.509 -1.790 -9.013 1.00 93.56 116 ALA A O 1
ATOM 925 N N . LYS A 1 117 ? 4.044 -3.386 -8.423 1.00 96.19 117 LYS A N 1
ATOM 926 C CA . LYS A 1 117 ? 4.521 -4.373 -9.393 1.00 96.19 117 LYS A CA 1
ATOM 927 C C . LYS A 1 117 ? 4.188 -3.946 -10.824 1.00 96.19 117 LYS A C 1
ATOM 929 O O . LYS A 1 117 ? 5.111 -3.830 -11.619 1.00 96.19 117 LYS A O 1
ATOM 934 N N . ASP A 1 118 ? 2.929 -3.617 -11.103 1.00 95.44 118 ASP A N 1
ATOM 935 C CA . ASP A 1 118 ? 2.482 -3.225 -12.445 1.00 95.44 118 ASP A CA 1
ATOM 936 C C . ASP A 1 118 ? 3.250 -1.998 -12.962 1.00 95.44 118 ASP A C 1
ATOM 938 O O . ASP A 1 118 ? 3.637 -1.939 -14.127 1.00 95.44 118 ASP A O 1
ATOM 942 N N . LYS A 1 119 ? 3.546 -1.036 -12.075 1.00 96.88 119 LYS A N 1
ATOM 943 C CA . LYS A 1 119 ? 4.389 0.117 -12.411 1.00 96.88 119 LYS A CA 1
ATOM 944 C C . LYS A 1 119 ? 5.814 -0.296 -12.797 1.00 96.88 119 LYS A C 1
ATOM 946 O O . LYS A 1 119 ? 6.322 0.183 -13.804 1.00 96.88 119 LYS A O 1
ATOM 951 N N . ARG A 1 120 ? 6.451 -1.185 -12.025 1.00 95.81 120 ARG A N 1
ATOM 952 C CA . ARG A 1 120 ? 7.804 -1.681 -12.341 1.00 95.81 120 ARG A CA 1
ATOM 953 C C . ARG A 1 120 ? 7.835 -2.416 -13.675 1.00 95.81 120 ARG A C 1
ATOM 955 O O . ARG A 1 120 ? 8.749 -2.186 -14.457 1.00 95.81 120 ARG A O 1
ATOM 962 N N . ASP A 1 121 ? 6.840 -3.253 -13.940 1.00 96.12 121 ASP A N 1
ATOM 963 C CA . ASP A 1 121 ? 6.752 -4.002 -15.194 1.00 96.12 121 ASP A CA 1
ATOM 964 C C . ASP A 1 121 ? 6.584 -3.041 -16.393 1.00 96.12 121 ASP A C 1
ATOM 966 O O . ASP A 1 121 ? 7.228 -3.217 -17.429 1.00 96.12 121 ASP A O 1
ATOM 970 N N . ALA A 1 122 ? 5.802 -1.965 -16.234 1.00 96.69 122 ALA A N 1
ATOM 971 C CA . ALA A 1 122 ? 5.671 -0.912 -17.243 1.00 96.69 122 ALA A CA 1
ATOM 972 C C . ALA A 1 122 ? 6.975 -0.120 -17.461 1.00 96.69 122 ALA A C 1
ATOM 974 O O . ALA A 1 122 ? 7.346 0.140 -18.608 1.00 96.69 122 ALA A O 1
ATOM 975 N N . ASP A 1 123 ? 7.683 0.230 -16.383 1.00 95.81 123 ASP A N 1
ATOM 976 C CA . ASP A 1 123 ? 8.966 0.939 -16.447 1.00 95.81 123 ASP A CA 1
ATOM 977 C C . ASP A 1 123 ? 10.041 0.085 -17.152 1.00 95.81 123 ASP A C 1
ATOM 979 O O . ASP A 1 123 ? 10.795 0.601 -17.981 1.00 95.81 123 ASP A O 1
ATOM 983 N N . ILE A 1 124 ? 10.074 -1.232 -16.896 1.00 95.31 124 ILE A N 1
ATOM 984 C CA . ILE A 1 124 ? 10.962 -2.184 -17.590 1.00 95.31 124 ILE A CA 1
ATOM 985 C C . ILE A 1 124 ? 10.632 -2.230 -19.081 1.00 95.31 124 ILE A C 1
ATOM 987 O O . ILE A 1 124 ? 11.519 -2.054 -19.915 1.00 95.31 124 ILE A O 1
ATOM 991 N N . HIS A 1 125 ? 9.359 -2.410 -19.433 1.00 95.50 125 HIS A N 1
ATOM 992 C CA . HIS A 1 125 ? 8.954 -2.470 -20.835 1.00 95.50 125 HIS A CA 1
ATOM 993 C C . HIS A 1 125 ? 9.284 -1.164 -21.580 1.00 95.50 125 HIS A C 1
ATOM 995 O O . HIS A 1 125 ? 9.746 -1.187 -22.722 1.00 95.50 125 HIS A O 1
ATOM 1001 N N . LEU A 1 126 ? 9.106 -0.009 -20.933 1.00 96.12 126 LEU A N 1
ATOM 1002 C CA . LEU A 1 126 ? 9.491 1.284 -21.497 1.00 96.12 126 LEU A CA 1
ATOM 1003 C C . LEU A 1 126 ? 11.010 1.383 -21.724 1.00 96.12 126 LEU A C 1
ATOM 1005 O O . LEU A 1 126 ? 11.443 1.847 -22.784 1.00 96.12 126 LEU A O 1
ATOM 1009 N N . ALA A 1 127 ? 11.823 0.924 -20.771 1.00 96.62 127 ALA A N 1
ATOM 1010 C CA . ALA A 1 127 ? 13.277 0.876 -20.911 1.00 96.62 127 ALA A CA 1
ATOM 1011 C C . ALA A 1 127 ? 13.709 -0.024 -22.087 1.00 96.62 127 ALA A C 1
ATOM 1013 O O . ALA A 1 127 ? 14.527 0.380 -22.911 1.00 96.62 127 ALA A O 1
ATOM 1014 N N . GLU A 1 128 ? 13.091 -1.195 -22.246 1.00 97.38 128 GLU A N 1
ATOM 1015 C CA . GLU A 1 128 ? 13.383 -2.104 -23.362 1.00 97.38 128 GLU A CA 1
ATOM 1016 C C . GLU A 1 128 ? 13.013 -1.499 -24.726 1.00 97.38 128 GLU A C 1
ATOM 1018 O O . GLU A 1 128 ? 13.770 -1.598 -25.699 1.00 97.38 128 GLU A O 1
ATOM 1023 N N . VAL A 1 129 ? 11.847 -0.848 -24.819 1.00 98.06 129 VAL A N 1
ATOM 1024 C CA . VAL A 1 129 ? 11.404 -0.178 -26.051 1.00 98.06 129 VAL A CA 1
ATOM 1025 C C . VAL A 1 129 ? 12.337 0.981 -26.406 1.00 98.06 129 VAL A C 1
ATOM 1027 O O . VAL A 1 129 ? 12.700 1.138 -27.575 1.00 98.06 129 VAL A O 1
ATOM 1030 N N . THR A 1 130 ? 12.751 1.777 -25.419 1.00 96.56 130 THR A N 1
ATOM 1031 C CA . THR A 1 130 ? 13.660 2.911 -25.640 1.00 96.56 130 THR A CA 1
ATOM 1032 C C . THR A 1 130 ? 15.056 2.448 -26.053 1.00 96.56 130 THR A C 1
ATOM 1034 O O . THR A 1 130 ? 15.589 2.975 -27.030 1.00 96.56 130 THR A O 1
ATOM 1037 N N . GLU A 1 131 ? 15.616 1.411 -25.424 1.00 96.69 131 GLU A N 1
ATOM 1038 C CA . GLU A 1 131 ? 16.896 0.825 -25.843 1.00 96.69 131 GLU A CA 1
ATOM 1039 C C . GLU A 1 131 ? 16.824 0.316 -27.288 1.00 96.69 131 GLU A C 1
ATOM 1041 O O . GLU A 1 131 ? 17.694 0.616 -28.110 1.00 96.69 131 GLU A O 1
ATOM 1046 N N . ARG A 1 132 ? 15.744 -0.394 -27.638 1.00 96.69 132 ARG A N 1
ATOM 1047 C CA . ARG A 1 132 ? 15.524 -0.887 -29.003 1.00 96.69 132 ARG A CA 1
ATOM 1048 C C . ARG A 1 132 ? 15.451 0.252 -30.021 1.00 96.69 132 ARG A C 1
ATOM 1050 O O . ARG A 1 132 ? 15.989 0.112 -31.120 1.00 96.69 132 ARG A O 1
ATOM 1057 N N . LEU A 1 133 ? 14.794 1.362 -29.686 1.00 97.62 133 LEU A N 1
ATOM 1058 C CA . LEU A 1 133 ? 14.714 2.538 -30.556 1.00 97.62 133 LEU A CA 1
ATOM 1059 C C . LEU A 1 133 ? 16.077 3.216 -30.724 1.00 97.62 133 LEU A C 1
ATOM 1061 O O . LEU A 1 133 ? 16.472 3.491 -31.857 1.00 97.62 133 LEU A O 1
ATOM 1065 N N . ILE A 1 134 ? 16.819 3.415 -29.632 1.00 96.25 134 ILE A N 1
ATOM 1066 C CA . ILE A 1 134 ? 18.164 4.006 -29.662 1.00 96.25 134 ILE A CA 1
ATOM 1067 C C . ILE A 1 134 ? 19.105 3.140 -30.501 1.00 96.25 134 ILE A C 1
ATOM 1069 O O . ILE A 1 134 ? 19.857 3.660 -31.324 1.00 96.25 134 ILE A O 1
ATOM 1073 N N . ARG A 1 135 ? 19.044 1.814 -30.342 1.00 97.00 135 ARG A N 1
ATOM 1074 C CA . ARG A 1 135 ? 19.857 0.877 -31.123 1.00 97.00 135 ARG A CA 1
ATOM 1075 C C . ARG A 1 135 ? 19.586 1.008 -32.619 1.00 97.00 135 ARG A C 1
ATOM 1077 O O . ARG A 1 135 ? 20.526 1.180 -33.387 1.00 97.00 135 ARG A O 1
ATOM 1084 N N . LYS A 1 136 ? 18.311 1.024 -33.018 1.00 97.56 136 LYS A N 1
ATOM 1085 C CA . LYS A 1 136 ? 17.912 1.213 -34.423 1.00 97.56 136 LYS A CA 1
ATOM 1086 C C . LYS A 1 136 ? 18.359 2.561 -34.988 1.00 97.56 136 LYS A C 1
ATOM 1088 O O . LYS A 1 136 ? 18.762 2.630 -36.145 1.00 97.56 136 LYS A O 1
ATOM 1093 N N . GLN A 1 137 ? 18.286 3.632 -34.196 1.00 97.69 137 GLN A N 1
ATOM 1094 C CA . GLN A 1 137 ? 18.769 4.949 -34.619 1.00 97.69 137 GLN A CA 1
ATOM 1095 C C . GLN A 1 137 ? 20.285 4.950 -34.828 1.00 97.69 137 GLN A C 1
ATOM 1097 O O . GLN A 1 137 ? 20.741 5.362 -35.890 1.00 97.69 137 GLN A O 1
ATOM 1102 N N . ARG A 1 138 ? 21.055 4.397 -33.883 1.00 97.44 138 ARG A N 1
ATOM 1103 C CA . ARG A 1 138 ? 22.515 4.272 -34.012 1.00 97.44 138 ARG A CA 1
ATOM 1104 C C . ARG A 1 138 ? 22.925 3.420 -35.209 1.00 97.44 138 ARG A C 1
ATOM 1106 O O . ARG A 1 138 ? 23.850 3.783 -35.921 1.00 97.44 138 ARG A O 1
ATOM 1113 N N . GLU A 1 139 ? 22.241 2.305 -35.454 1.00 96.38 139 GLU A N 1
ATOM 1114 C CA . GLU A 1 139 ? 22.495 1.457 -36.627 1.00 96.38 139 GLU A CA 1
ATOM 1115 C C . GLU A 1 139 ? 22.273 2.225 -37.936 1.00 96.38 139 GLU A C 1
ATOM 1117 O O . GLU A 1 139 ? 23.088 2.129 -38.854 1.00 96.38 139 GLU A O 1
ATOM 1122 N N . LYS A 1 140 ? 21.213 3.038 -38.003 1.00 97.25 140 LYS A N 1
ATOM 1123 C CA . LYS A 1 140 ? 20.947 3.900 -39.157 1.00 97.25 140 LYS A CA 1
ATOM 1124 C C . LYS A 1 140 ? 22.034 4.963 -39.337 1.00 97.25 140 LYS A C 1
ATOM 1126 O O . LYS A 1 140 ? 22.540 5.120 -40.442 1.00 97.25 140 LYS A O 1
ATOM 1131 N N . GLU A 1 141 ? 22.419 5.655 -38.268 1.00 96.12 141 GLU A N 1
ATOM 1132 C CA . GLU A 1 141 ? 23.476 6.675 -38.309 1.00 96.12 141 GLU A CA 1
ATOM 1133 C C . GLU A 1 141 ? 24.824 6.085 -38.743 1.00 96.12 141 GLU A C 1
ATOM 1135 O O . GLU A 1 141 ? 25.509 6.657 -39.590 1.00 96.12 141 GLU A O 1
ATOM 1140 N N . LEU A 1 142 ? 25.189 4.909 -38.219 1.00 96.75 142 LEU A N 1
ATOM 1141 C CA . LEU A 1 142 ? 26.398 4.189 -38.625 1.00 96.75 142 LEU A CA 1
ATOM 1142 C C . LEU A 1 142 ? 26.363 3.807 -40.107 1.00 96.75 142 LEU A C 1
ATOM 1144 O O . LEU A 1 142 ? 27.371 3.944 -40.802 1.00 96.75 142 LEU A O 1
ATOM 1148 N N . PHE A 1 143 ? 25.212 3.352 -40.603 1.00 97.19 143 PHE A N 1
ATOM 1149 C CA . PHE A 1 143 ? 25.037 3.037 -42.017 1.00 97.19 143 PHE A CA 1
ATOM 1150 C C . PHE A 1 143 ? 25.165 4.283 -42.904 1.00 97.19 143 PHE A C 1
ATOM 1152 O O . PHE A 1 143 ? 25.865 4.251 -43.918 1.00 97.19 143 PHE A O 1
ATOM 1159 N N . ASP A 1 144 ? 24.541 5.393 -42.510 1.00 96.56 144 ASP A N 1
ATOM 1160 C CA . ASP A 1 144 ? 24.611 6.657 -43.244 1.00 96.56 144 ASP A CA 1
ATOM 1161 C C . ASP A 1 144 ? 26.054 7.197 -43.291 1.00 96.56 144 ASP A C 1
ATOM 1163 O O . ASP A 1 144 ? 26.520 7.617 -44.356 1.00 96.56 144 ASP A O 1
ATOM 1167 N N . LEU A 1 145 ? 26.807 7.098 -42.188 1.00 96.44 145 LEU A N 1
ATOM 1168 C CA . LEU A 1 145 ? 28.237 7.435 -42.1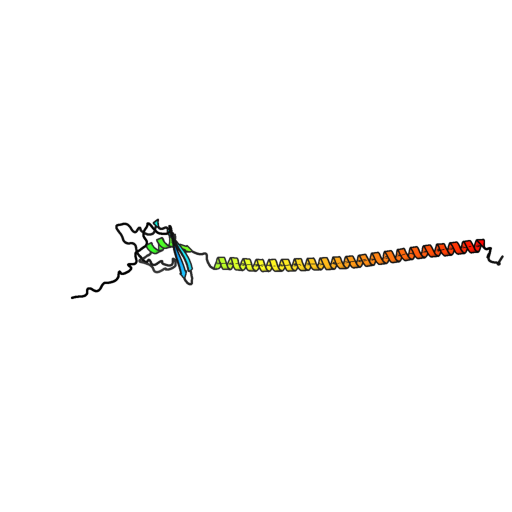42 1.00 96.44 145 LEU A CA 1
ATOM 1169 C C . LEU A 1 145 ? 29.074 6.540 -43.067 1.00 96.44 145 LEU A C 1
ATOM 1171 O O . LEU A 1 145 ? 29.912 7.039 -43.823 1.00 96.44 145 LEU A O 1
ATOM 1175 N N . ALA A 1 146 ? 28.837 5.225 -43.052 1.00 96.44 146 ALA A N 1
ATOM 1176 C CA . ALA A 1 146 ? 29.531 4.290 -43.936 1.00 96.44 146 ALA A CA 1
ATOM 1177 C C . ALA A 1 146 ? 29.258 4.602 -45.418 1.00 96.44 146 ALA A C 1
ATOM 1179 O O . ALA A 1 146 ? 30.180 4.606 -46.236 1.00 96.44 146 ALA A O 1
ATOM 1180 N N . LYS A 1 147 ? 28.007 4.940 -45.757 1.00 96.88 147 LYS A N 1
ATOM 1181 C CA . LYS A 1 147 ? 27.612 5.346 -47.111 1.00 96.88 147 LYS A CA 1
ATOM 1182 C C . LYS A 1 147 ? 28.329 6.621 -47.558 1.00 96.88 147 LYS A C 1
ATOM 1184 O O . LYS A 1 147 ? 28.822 6.669 -48.683 1.00 96.88 147 LYS A O 1
ATOM 1189 N N . GLN A 1 148 ? 28.406 7.642 -46.702 1.00 95.75 148 GLN A N 1
ATOM 1190 C CA . GLN A 1 148 ? 29.122 8.885 -47.014 1.00 95.75 148 GLN A CA 1
ATOM 1191 C C . GLN A 1 148 ? 30.612 8.635 -47.264 1.00 95.75 148 GLN A C 1
ATOM 1193 O O . GLN A 1 148 ? 31.158 9.140 -48.245 1.00 95.75 148 GLN A O 1
ATOM 1198 N N . LYS A 1 149 ? 31.255 7.810 -46.428 1.00 96.38 149 LYS A N 1
ATOM 1199 C CA . LYS A 1 149 ? 32.667 7.447 -46.601 1.00 96.38 149 LYS A CA 1
ATOM 1200 C C . LYS A 1 149 ? 32.918 6.741 -47.935 1.00 96.38 149 LYS A C 1
ATOM 1202 O O . LYS A 1 149 ? 33.819 7.140 -48.666 1.00 96.38 149 LYS A O 1
ATOM 1207 N N . LEU A 1 150 ? 32.089 5.756 -48.286 1.00 95.69 150 LEU A N 1
ATOM 1208 C CA . LEU A 1 150 ? 32.205 5.049 -49.564 1.00 95.69 150 LEU A CA 1
ATOM 1209 C C . LEU A 1 150 ? 32.038 6.002 -50.757 1.00 95.69 150 LEU A C 1
ATOM 1211 O O . LEU A 1 150 ? 32.797 5.935 -51.718 1.00 95.69 150 LEU A O 1
ATOM 1215 N N . MET A 1 151 ? 31.068 6.919 -50.694 1.00 95.00 151 MET A N 1
ATOM 1216 C CA . MET A 1 151 ? 30.866 7.918 -51.750 1.00 95.00 151 MET A CA 1
ATOM 1217 C C . MET A 1 151 ? 32.080 8.841 -51.916 1.00 95.00 151 MET A C 1
ATOM 1219 O O . MET A 1 151 ? 32.416 9.197 -53.047 1.00 95.00 151 MET A O 1
ATOM 1223 N N . LEU A 1 152 ? 32.748 9.213 -50.820 1.00 94.69 152 LEU A N 1
ATOM 1224 C CA . LEU A 1 152 ? 33.985 9.995 -50.861 1.00 94.69 152 LEU A CA 1
ATOM 1225 C C . LEU A 1 152 ? 35.134 9.200 -51.488 1.00 94.69 152 LEU A C 1
ATOM 1227 O O . LEU A 1 152 ? 35.779 9.713 -52.396 1.00 94.69 152 LEU A O 1
ATOM 1231 N N . GLU A 1 153 ? 35.349 7.949 -51.076 1.00 93.56 153 GLU A N 1
ATOM 1232 C CA . GLU A 1 153 ? 36.382 7.075 -51.655 1.00 93.56 153 GLU A CA 1
ATOM 1233 C C . GLU A 1 153 ? 36.175 6.871 -53.162 1.00 93.56 153 GLU A C 1
ATOM 1235 O O . GLU A 1 153 ? 37.109 7.028 -53.947 1.00 93.56 153 GLU A O 1
ATOM 1240 N N . VAL A 1 154 ? 34.935 6.616 -53.593 1.00 92.62 154 VAL A N 1
ATOM 1241 C CA . VAL A 1 154 ? 34.591 6.505 -55.021 1.00 92.62 154 VAL A CA 1
ATOM 1242 C C . VAL A 1 154 ? 34.841 7.822 -55.761 1.00 92.62 154 VAL A C 1
ATOM 1244 O O . VAL A 1 154 ? 35.284 7.805 -56.908 1.00 92.62 154 VAL A O 1
ATOM 1247 N N . SER A 1 155 ? 34.564 8.968 -55.133 1.00 89.69 155 SER A N 1
ATOM 1248 C CA . SER A 1 155 ? 34.794 10.284 -55.745 1.00 89.69 155 SER A CA 1
ATOM 1249 C C . SER A 1 155 ? 36.284 10.595 -55.892 1.00 89.69 155 SER A C 1
ATOM 1251 O O . SER A 1 155 ? 36.689 11.089 -56.942 1.00 89.69 155 SER A O 1
ATOM 1253 N N . ILE A 1 156 ? 37.097 10.261 -54.883 1.00 90.12 156 ILE A N 1
ATOM 1254 C CA . ILE A 1 156 ? 38.561 10.379 -54.935 1.00 90.12 156 ILE A CA 1
ATOM 1255 C C . ILE A 1 156 ? 39.105 9.501 -56.063 1.00 90.12 156 ILE A C 1
ATOM 1257 O O . ILE A 1 156 ? 39.767 10.017 -56.956 1.00 90.12 156 ILE A O 1
ATOM 1261 N N . LEU A 1 157 ? 38.727 8.219 -56.110 1.00 87.50 157 LEU A N 1
ATOM 1262 C CA . LEU A 1 157 ? 39.168 7.302 -57.167 1.00 87.50 157 LEU A CA 1
ATOM 1263 C C . LEU A 1 157 ? 38.775 7.778 -58.571 1.00 87.50 157 LEU A C 1
ATOM 1265 O O . LEU A 1 157 ? 39.579 7.693 -59.495 1.00 87.50 157 LEU A O 1
ATOM 1269 N N . LYS A 1 158 ? 37.556 8.303 -58.757 1.00 87.19 158 LYS A N 1
ATOM 1270 C CA . LYS A 1 158 ? 37.140 8.890 -60.044 1.00 87.19 158 LYS A CA 1
ATOM 1271 C C . LYS A 1 158 ? 38.008 10.081 -60.439 1.00 87.19 158 LYS A C 1
ATOM 1273 O O . LYS A 1 158 ? 38.327 10.230 -61.615 1.00 87.19 158 LYS A O 1
ATOM 1278 N N . ASN A 1 159 ? 38.364 10.923 -59.473 1.00 84.88 159 ASN A N 1
ATOM 1279 C CA . ASN A 1 159 ? 39.200 12.088 -59.718 1.00 84.88 159 ASN A CA 1
ATOM 1280 C C . ASN A 1 159 ? 40.639 11.682 -60.070 1.00 84.88 159 ASN A C 1
ATOM 1282 O O . ASN A 1 159 ? 41.189 12.179 -61.052 1.00 84.88 159 ASN A O 1
ATOM 1286 N N . ASP A 1 160 ? 41.202 10.723 -59.332 1.00 83.38 160 ASP A N 1
ATOM 1287 C CA . ASP A 1 160 ? 42.537 10.175 -59.576 1.00 83.38 160 ASP A CA 1
ATOM 1288 C C . ASP A 1 160 ? 42.620 9.508 -60.961 1.00 83.38 160 ASP A C 1
ATOM 1290 O O . ASP A 1 160 ? 43.570 9.743 -61.704 1.00 83.38 160 ASP A O 1
ATOM 1294 N N . LEU A 1 161 ? 41.593 8.751 -61.372 1.00 77.56 161 LEU A N 1
ATOM 1295 C CA . LEU A 1 161 ? 41.507 8.169 -62.720 1.00 77.56 161 LEU A CA 1
ATOM 1296 C C . LEU A 1 161 ? 41.402 9.232 -63.825 1.00 77.56 161 LEU A C 1
ATOM 1298 O O . LEU A 1 161 ? 42.015 9.076 -64.881 1.00 77.56 161 LEU A O 1
ATOM 1302 N N . GLY A 1 162 ? 40.666 10.320 -63.577 1.00 78.12 162 GLY A N 1
ATOM 1303 C CA . GLY A 1 162 ? 40.596 11.463 -64.490 1.00 78.12 162 GLY A CA 1
ATOM 1304 C C . GLY A 1 162 ? 41.939 12.184 -64.645 1.00 78.12 162 GLY A C 1
ATOM 1305 O O . GLY A 1 162 ? 42.300 12.567 -65.756 1.00 78.12 162 GLY A O 1
ATOM 1306 N N . HIS A 1 163 ? 42.715 12.310 -63.562 1.00 69.38 163 HIS A N 1
ATOM 1307 C CA . HIS A 1 163 ? 44.062 12.897 -63.582 1.00 69.38 163 HIS A CA 1
ATOM 1308 C C . HIS A 1 163 ? 45.111 11.978 -64.227 1.00 69.38 163 HIS A C 1
ATOM 1310 O O . HIS A 1 163 ? 46.081 12.467 -64.801 1.00 69.38 163 HIS A O 1
ATOM 1316 N N . LEU A 1 164 ? 44.914 10.657 -64.176 1.00 71.50 164 LEU A N 1
ATOM 1317 C CA . LEU A 1 164 ? 45.780 9.663 -64.820 1.00 71.50 164 LEU A CA 1
ATOM 1318 C C . LEU A 1 164 ? 45.563 9.546 -66.338 1.00 71.50 164 LEU A C 1
ATOM 1320 O O . LEU A 1 164 ? 46.225 8.736 -66.984 1.00 71.50 164 LEU A O 1
ATOM 1324 N N . GLY A 1 165 ? 44.651 10.333 -66.923 1.00 61.00 165 GLY A N 1
ATOM 1325 C CA . GLY A 1 165 ? 44.419 10.337 -68.368 1.00 61.00 165 GLY A CA 1
ATOM 1326 C C . GLY A 1 165 ? 43.878 9.011 -68.909 1.00 61.00 165 GLY A C 1
ATOM 1327 O O . GLY A 1 165 ? 43.909 8.794 -70.118 1.00 61.00 165 GLY A O 1
ATOM 1328 N N . ILE A 1 166 ? 43.345 8.135 -68.047 1.00 61.41 166 ILE A N 1
ATOM 1329 C CA . ILE A 1 166 ? 42.581 6.950 -68.460 1.00 61.41 166 ILE A CA 1
ATOM 1330 C C . ILE A 1 166 ? 41.168 7.429 -68.833 1.00 61.41 166 ILE A C 1
ATOM 1332 O O . ILE A 1 166 ? 40.166 7.086 -68.208 1.00 61.41 166 ILE A O 1
ATOM 1336 N N . GLY A 1 167 ? 41.100 8.323 -69.820 1.00 53.97 167 GLY A N 1
ATOM 1337 C CA . GLY A 1 167 ? 39.869 8.666 -70.510 1.00 53.97 167 GLY A CA 1
ATOM 1338 C C . GLY A 1 167 ? 39.453 7.477 -71.366 1.00 53.97 167 GLY A C 1
ATOM 1339 O O . GLY A 1 167 ? 40.298 6.793 -71.941 1.00 53.97 167 GLY A O 1
ATOM 1340 N N . ASN A 1 168 ? 38.153 7.198 -71.424 1.00 55.28 168 ASN A N 1
ATOM 1341 C CA . ASN A 1 168 ? 37.610 6.221 -72.360 1.00 55.28 168 ASN A CA 1
ATOM 1342 C C . ASN A 1 168 ? 38.127 6.535 -73.773 1.00 55.28 168 ASN A C 1
ATOM 1344 O O . ASN A 1 168 ? 37.760 7.560 -74.339 1.00 55.28 168 ASN A O 1
ATOM 1348 N N . ASN A 1 169 ? 38.939 5.639 -74.340 1.00 50.50 169 ASN A N 1
ATOM 1349 C CA . ASN A 1 169 ? 39.388 5.671 -75.736 1.00 50.50 169 ASN A CA 1
ATOM 1350 C C . ASN A 1 169 ? 38.228 5.329 -76.700 1.00 50.50 169 ASN A C 1
ATOM 1352 O O . ASN A 1 169 ? 38.326 4.373 -77.462 1.00 50.50 169 ASN A O 1
ATOM 1356 N N . ASN A 1 170 ? 37.108 6.048 -76.608 1.00 54.06 170 ASN A N 1
ATOM 1357 C CA . ASN A 1 170 ? 35.904 5.852 -77.423 1.00 54.06 170 ASN A CA 1
ATOM 1358 C C . ASN A 1 170 ? 35.380 7.181 -78.013 1.00 54.06 170 ASN A C 1
ATOM 1360 O O . ASN A 1 170 ? 34.175 7.328 -78.216 1.00 54.06 170 ASN A O 1
ATOM 1364 N N . GLU A 1 171 ? 36.276 8.133 -78.287 1.00 45.25 171 GLU A N 1
ATOM 1365 C CA . GLU A 1 171 ? 36.051 9.206 -79.271 1.00 45.25 171 GLU A CA 1
ATOM 1366 C C . GLU A 1 171 ? 36.924 8.969 -80.505 1.00 45.25 171 GLU A C 1
ATOM 1368 O O . GLU A 1 171 ? 38.118 8.633 -80.322 1.00 45.25 171 GLU A O 1
#

Radius of gyration: 51.3 Å; chains: 1; bounding box: 81×44×172 Å

pLDDT: mean 75.54, std 15.88, range [43.84, 98.06]

Sequence (171 aa):
MDTQANTEGENNIQPSSDTNDKTTSTIWNRSGYTSGMFSKPRSKLLRTSRSSVGKPASRNYDVQSKNLSKKKDVLELQEQHFLKLSSNQEIEKAYLLAKIKREEDLHEMDVASRKAKDKRDADIHLAEVTERLIRKQREKELFDLAKQKLMLEVSILKNDLGHLGIGNNNE

Secondary structure (DSSP, 8-state):
-------PPP---PPPPTTSS-SEEEEEEE-SS-EEEEEEEGGGS----TT-PPPS--PPPPTT----TT-HHHHHHHHTTEEEPPPHHHHHHHHHHHHHHHHHHHHHHHHHHHHHHHHHHHHHHHHHHHHHHHHHHHHHHHHHHHHHHHHHHHHHHHHHHHHTT---S--

Foldseek 3Di:
DDDDDDPDDDPDDAADAPPDDDQWDKDWDDDPQFTKIFIGGVVPQDHPDPPDGHDNDDDDDDLPPPPCPPCVVVSVVRVVRIDTPDDVVVVVVVVVVVVVVVVVVVVVVVVVVVVVVVVVVVVVVVVVVVVVVVVVVVVVVVVVVVVVVVVVVVVVVVVVCVVVVVDPPPD

Organism: NCBI:txid428564